Protein AF-A0A3E4LWY2-F1 (afdb_monomer_lite)

pLDDT: mean 90.83, std 10.51, range [44.03, 97.94]

Radius of gyration: 11.64 Å; chains: 1; bounding box: 30×20×29 Å

Secondary structure (DSSP, 8-state):
---HHHHHHHHHHHHHHHHHHTTS-GGGHHHHHHHHHHHTTT-HHHHHHHHHHHHHHHHHTT-

Foldseek 3Di:
DDDPVRVVVLVVLLVVLLVVLLPHDCPCSVVSLVVQCVVVVNDPVSNVSSVVSVVVSVVSVVD

Structure (mmCIF, N/CA/C/O backbone):
data_AF-A0A3E4LWY2-F1
#
_entry.id   AF-A0A3E4LWY2-F1
#
loop_
_atom_site.group_PDB
_atom_site.id
_atom_site.type_symbol
_atom_site.label_atom_id
_atom_site.label_alt_id
_atom_site.label_comp_id
_atom_site.label_asym_id
_atom_site.label_entity_id
_atom_site.label_seq_id
_atom_site.pdbx_PDB_ins_code
_atom_site.Cartn_x
_atom_site.Cartn_y
_atom_site.Cartn_z
_atom_site.occupancy
_atom_site.B_iso_or_equiv
_atom_site.auth_seq_id
_atom_site.auth_comp_id
_atom_site.auth_asym_id
_atom_site.auth_atom_id
_atom_site.pdbx_PDB_model_num
ATOM 1 N N . MET A 1 1 ? 10.341 -2.761 -15.949 1.00 69.75 1 MET A N 1
ATOM 2 C CA . MET A 1 1 ? 10.663 -3.896 -15.059 1.00 69.75 1 MET A CA 1
ATOM 3 C C . MET A 1 1 ? 11.449 -3.334 -13.888 1.00 69.75 1 MET A C 1
ATOM 5 O O . MET A 1 1 ? 12.434 -2.639 -14.121 1.00 69.75 1 MET A O 1
ATOM 9 N N . MET A 1 2 ? 10.942 -3.518 -12.672 1.00 84.94 2 MET A N 1
ATOM 10 C CA . MET A 1 2 ? 11.452 -2.859 -11.469 1.00 84.94 2 MET A CA 1
ATOM 11 C C . MET A 1 2 ? 12.842 -3.396 -11.083 1.00 84.94 2 MET A C 1
ATOM 13 O O . MET A 1 2 ? 13.101 -4.594 -11.190 1.00 84.94 2 MET A O 1
ATOM 17 N N . GLY A 1 3 ? 13.755 -2.519 -10.659 1.00 93.19 3 GLY A N 1
ATOM 18 C CA . GLY A 1 3 ? 15.094 -2.934 -10.224 1.00 93.19 3 GLY A CA 1
ATOM 19 C C . GLY A 1 3 ? 15.095 -3.524 -8.808 1.00 93.19 3 GLY A C 1
ATOM 20 O O . GLY A 1 3 ? 14.246 -3.175 -7.993 1.00 93.19 3 GLY A O 1
ATOM 21 N N . TYR A 1 4 ? 16.098 -4.342 -8.465 1.00 92.75 4 TYR A N 1
ATOM 22 C CA . TYR A 1 4 ? 16.208 -4.990 -7.142 1.00 92.75 4 TYR A CA 1
ATOM 23 C C . TYR A 1 4 ? 16.053 -4.017 -5.960 1.00 92.75 4 TYR A C 1
ATOM 25 O O . TYR A 1 4 ? 15.299 -4.277 -5.026 1.00 92.75 4 TYR A O 1
ATOM 33 N N . ARG A 1 5 ? 16.724 -2.858 -6.013 1.00 94.69 5 ARG A N 1
ATOM 34 C CA . ARG A 1 5 ? 16.645 -1.849 -4.943 1.00 94.69 5 ARG A CA 1
ATOM 35 C C . ARG A 1 5 ? 15.230 -1.276 -4.791 1.00 94.69 5 ARG A C 1
ATOM 37 O O . ARG A 1 5 ? 14.791 -1.044 -3.671 1.00 94.69 5 ARG A O 1
ATOM 44 N N . GLN A 1 6 ? 14.535 -1.051 -5.904 1.00 95.06 6 GLN A N 1
ATOM 45 C CA . GLN A 1 6 ? 13.153 -0.570 -5.893 1.00 95.06 6 GLN A CA 1
ATOM 46 C C . GLN A 1 6 ? 12.204 -1.647 -5.362 1.00 95.06 6 GLN A C 1
ATOM 48 O O . GLN A 1 6 ? 11.361 -1.328 -4.536 1.00 95.06 6 GLN A O 1
ATOM 53 N N . MET A 1 7 ? 12.403 -2.912 -5.746 1.00 95.88 7 MET A N 1
ATOM 54 C CA . MET A 1 7 ? 11.618 -4.035 -5.227 1.00 95.88 7 MET A CA 1
ATOM 55 C C . MET A 1 7 ? 11.788 -4.199 -3.711 1.00 95.88 7 MET A C 1
ATOM 57 O O . MET A 1 7 ? 10.808 -4.326 -2.988 1.00 95.88 7 MET A O 1
ATOM 61 N N . HIS A 1 8 ? 13.025 -4.131 -3.205 1.00 96.62 8 HIS A N 1
ATOM 62 C CA . HIS A 1 8 ? 13.281 -4.160 -1.763 1.00 96.62 8 HIS A CA 1
ATOM 63 C C . HIS A 1 8 ? 12.559 -3.012 -1.043 1.00 96.62 8 HIS A C 1
ATOM 65 O O . HIS A 1 8 ? 11.933 -3.222 -0.006 1.00 96.62 8 HIS A O 1
ATOM 71 N N . GLN A 1 9 ? 12.623 -1.798 -1.598 1.00 97.56 9 GLN A N 1
ATOM 72 C CA . GLN A 1 9 ? 11.937 -0.650 -1.014 1.00 97.56 9 GLN A CA 1
ATOM 73 C C . GLN A 1 9 ? 10.415 -0.823 -1.033 1.00 97.56 9 GLN A C 1
ATOM 75 O O . GLN A 1 9 ? 9.773 -0.490 -0.039 1.00 97.56 9 GLN A O 1
ATOM 80 N N . LEU A 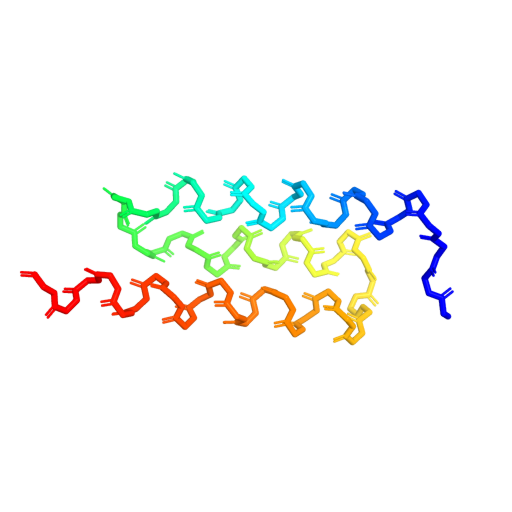1 10 ? 9.860 -1.386 -2.112 1.00 97.38 10 LEU A N 1
ATOM 81 C CA . LEU A 1 10 ? 8.439 -1.691 -2.220 1.00 97.38 10 LEU A CA 1
ATOM 82 C C . LEU A 1 10 ? 8.030 -2.644 -1.101 1.00 97.38 10 LEU A C 1
ATOM 84 O O . LEU A 1 10 ? 7.151 -2.286 -0.326 1.00 97.38 10 LEU A O 1
ATOM 88 N N . CYS A 1 11 ? 8.726 -3.775 -0.935 1.00 96.81 11 CYS A N 1
ATOM 89 C CA . CYS A 1 11 ? 8.463 -4.722 0.152 1.00 96.81 11 CYS A CA 1
ATOM 90 C C . CYS A 1 11 ? 8.448 -4.042 1.530 1.00 96.81 11 CYS A C 1
ATOM 92 O O . CYS A 1 11 ? 7.554 -4.294 2.335 1.00 96.81 11 CYS A O 1
ATOM 94 N N . CYS A 1 12 ? 9.410 -3.156 1.806 1.00 97.94 12 CYS A N 1
ATOM 95 C CA . CYS A 1 12 ? 9.430 -2.409 3.063 1.00 97.94 12 CYS A CA 1
ATOM 96 C C . CYS A 1 12 ? 8.241 -1.449 3.206 1.00 97.94 12 CYS A C 1
ATOM 98 O O . CYS A 1 12 ? 7.728 -1.282 4.311 1.00 97.94 12 CYS A O 1
ATOM 100 N N . ASP A 1 13 ? 7.830 -0.786 2.126 1.00 97.75 13 ASP A N 1
ATOM 101 C CA . ASP A 1 13 ? 6.741 0.188 2.158 1.00 97.75 13 ASP A CA 1
ATOM 102 C C . ASP A 1 13 ? 5.381 -0.492 2.366 1.00 97.75 13 ASP A C 1
ATOM 104 O O . ASP A 1 13 ? 4.638 -0.071 3.251 1.00 97.75 13 ASP A O 1
ATOM 108 N N . VAL A 1 14 ? 5.075 -1.573 1.634 1.00 96.94 14 VAL A N 1
ATOM 109 C CA . VAL A 1 14 ? 3.833 -2.342 1.856 1.00 96.94 14 VAL A CA 1
ATOM 110 C C . VAL A 1 14 ? 3.820 -3.051 3.209 1.00 96.94 14 VAL A C 1
ATOM 112 O O . VAL A 1 14 ? 2.769 -3.127 3.838 1.00 96.94 14 VAL A O 1
ATOM 115 N N . TRP A 1 15 ? 4.971 -3.488 3.729 1.00 96.56 15 TRP A N 1
ATOM 116 C CA . TRP A 1 15 ? 5.038 -4.008 5.098 1.00 96.56 15 TRP A CA 1
ATOM 117 C C . TRP A 1 15 ? 4.675 -2.941 6.140 1.00 96.56 15 TRP A C 1
ATOM 119 O O . TRP A 1 15 ? 3.896 -3.198 7.055 1.00 96.56 15 TRP A O 1
ATOM 129 N N . LYS A 1 16 ? 5.185 -1.714 5.983 1.00 95.88 16 LYS A N 1
ATOM 130 C CA . LYS A 1 16 ? 4.812 -0.590 6.857 1.00 95.88 16 LYS A CA 1
ATOM 131 C C . LYS A 1 16 ? 3.342 -0.207 6.708 1.00 95.88 16 LYS A C 1
ATOM 133 O O . LYS A 1 16 ? 2.734 0.182 7.701 1.00 95.88 16 LYS A O 1
ATOM 138 N N . LEU A 1 17 ? 2.790 -0.308 5.496 1.00 95.50 17 LEU A N 1
ATOM 139 C CA . LEU A 1 17 ? 1.363 -0.112 5.249 1.00 95.50 17 LEU A CA 1
ATOM 140 C C . LEU A 1 17 ? 0.548 -1.112 6.076 1.00 95.50 17 LEU A C 1
ATOM 142 O O . LEU A 1 17 ? -0.263 -0.690 6.892 1.00 95.50 17 LEU A O 1
ATOM 146 N N . TYR A 1 18 ? 0.843 -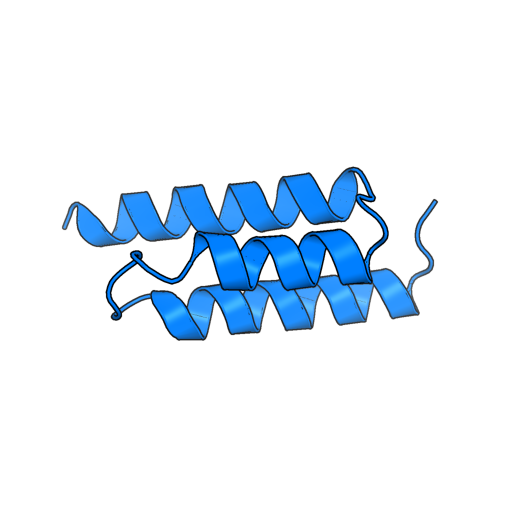2.408 5.953 1.00 94.62 18 TYR A N 1
ATOM 147 C CA . TYR A 1 18 ? 0.198 -3.456 6.745 1.00 94.62 18 TYR A CA 1
ATOM 148 C C . TYR A 1 18 ? 0.300 -3.182 8.251 1.00 94.62 18 TYR A C 1
ATOM 150 O O . TYR A 1 18 ? -0.713 -3.103 8.935 1.00 94.62 18 TYR A O 1
ATOM 158 N N . GLN A 1 19 ? 1.509 -2.949 8.774 1.00 93.62 19 GLN A N 1
ATOM 159 C CA . GLN A 1 19 ? 1.713 -2.703 10.207 1.00 93.62 19 GLN A CA 1
ATOM 160 C C . GLN A 1 19 ? 0.928 -1.500 10.734 1.00 93.62 19 GLN A C 1
ATOM 162 O O . GLN A 1 19 ? 0.500 -1.507 11.886 1.00 93.62 19 GLN A O 1
ATOM 167 N N . LYS A 1 20 ? 0.765 -0.459 9.913 1.00 92.56 20 LYS A N 1
ATOM 168 C CA . LYS A 1 20 ? 0.012 0.732 10.298 1.00 92.56 20 LYS A CA 1
ATOM 169 C C . LYS A 1 20 ? -1.477 0.425 10.470 1.00 92.56 20 LYS A C 1
ATOM 171 O O . LYS A 1 20 ? -2.083 0.976 11.379 1.00 92.56 20 LYS A O 1
ATOM 176 N N . PHE A 1 21 ? -2.036 -0.435 9.624 1.00 92.56 21 PHE A N 1
ATOM 177 C CA . PHE A 1 21 ? -3.478 -0.672 9.550 1.00 92.56 21 PHE A CA 1
ATOM 178 C C . PHE A 1 21 ? -3.938 -2.008 10.146 1.00 92.56 21 PHE A C 1
ATOM 180 O O . PHE A 1 21 ? -5.128 -2.204 10.313 1.00 92.56 21 PHE A O 1
ATOM 187 N N . PHE A 1 22 ? -3.026 -2.890 10.567 1.00 87.50 22 PHE A N 1
ATOM 188 C CA . PHE A 1 22 ? -3.352 -4.202 11.151 1.00 87.50 22 PHE A CA 1
ATOM 189 C C . PHE A 1 22 ? -4.233 -4.157 12.415 1.00 87.50 22 PHE A C 1
ATOM 191 O O . PHE A 1 22 ? -4.818 -5.163 12.795 1.00 87.50 22 PHE A O 1
ATOM 198 N N . GLN A 1 23 ? -4.300 -3.015 13.101 1.00 81.25 23 GLN A N 1
ATOM 199 C CA . GLN A 1 23 ? -5.129 -2.816 14.300 1.00 81.25 23 GLN A CA 1
ATOM 200 C C . GLN A 1 23 ? -5.794 -1.431 14.317 1.00 81.25 23 GLN A C 1
ATOM 202 O O . GLN A 1 23 ? -6.177 -0.940 15.379 1.00 81.25 23 GLN A O 1
ATOM 207 N N . GLN A 1 24 ? -5.836 -0.747 13.172 1.00 79.19 24 GLN A N 1
ATOM 208 C CA . GLN A 1 24 ? -6.381 0.605 13.056 1.00 79.19 24 GLN A CA 1
ATOM 209 C C . GLN A 1 24 ? -7.516 0.621 12.046 1.00 79.19 24 GLN A C 1
ATOM 211 O O . GLN A 1 24 ? -7.572 -0.220 11.157 1.00 79.19 24 GLN A O 1
ATOM 216 N N . ASP A 1 25 ? -8.374 1.628 12.173 1.00 75.81 25 ASP A N 1
ATOM 217 C CA . ASP A 1 25 ? -9.473 1.847 11.246 1.00 75.81 25 ASP A CA 1
ATOM 218 C C . ASP A 1 25 ? -8.967 2.027 9.803 1.00 75.81 25 ASP A C 1
ATOM 220 O O . ASP A 1 25 ? -8.000 2.759 9.538 1.00 75.81 25 ASP A O 1
ATOM 224 N N . LEU A 1 26 ? -9.624 1.340 8.869 1.00 83.25 26 LEU A N 1
ATOM 225 C CA . LEU A 1 26 ? -9.256 1.289 7.456 1.00 83.25 26 LEU A CA 1
ATOM 226 C C . LEU A 1 26 ? -9.691 2.540 6.682 1.00 83.25 26 LEU A C 1
ATOM 228 O O . LEU A 1 26 ? -9.331 2.671 5.512 1.00 83.25 26 LEU A O 1
ATOM 232 N N . GLU A 1 27 ? -10.384 3.496 7.315 1.00 84.50 27 GLU A N 1
ATOM 233 C CA . GLU A 1 27 ? -10.830 4.748 6.677 1.00 84.50 27 GLU A CA 1
ATOM 234 C C . GLU A 1 27 ? -9.712 5.483 5.916 1.00 84.50 27 GLU A C 1
ATOM 236 O O . GLU A 1 27 ? -9.952 6.064 4.860 1.00 84.50 27 GLU A O 1
ATOM 241 N N . LEU A 1 28 ? -8.471 5.433 6.417 1.00 88.44 28 LEU A N 1
ATOM 242 C CA . LEU A 1 28 ? -7.314 6.109 5.809 1.00 88.44 28 LEU A CA 1
ATOM 243 C C . LEU A 1 28 ? -6.392 5.170 5.016 1.00 88.44 28 LEU A C 1
ATOM 245 O O . LEU A 1 28 ? -5.299 5.582 4.606 1.00 88.44 28 LEU A O 1
ATOM 249 N N . PHE A 1 29 ? -6.787 3.908 4.828 1.00 92.44 29 PHE A N 1
ATOM 250 C CA . PHE A 1 29 ? -5.981 2.924 4.110 1.00 92.44 29 PHE A CA 1
ATOM 251 C C . PHE A 1 29 ? -5.819 3.312 2.640 1.00 92.44 29 P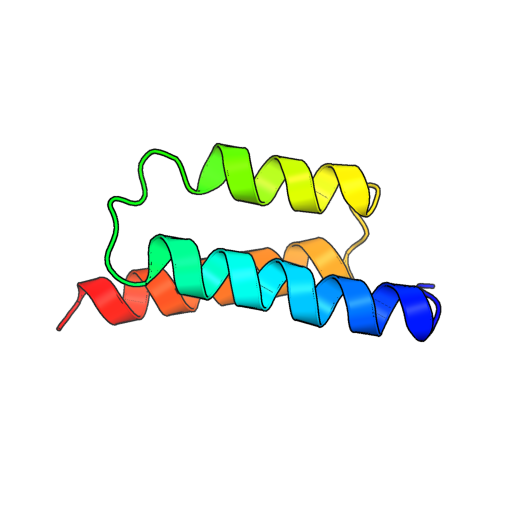HE A C 1
ATOM 253 O O . PHE A 1 29 ? -4.690 3.339 2.151 1.00 92.44 29 PHE A O 1
ATOM 260 N N . ALA A 1 30 ? -6.917 3.675 1.968 1.00 92.62 30 ALA A N 1
ATOM 261 C CA . ALA A 1 30 ? -6.921 4.031 0.549 1.00 92.62 30 ALA A CA 1
ATOM 262 C C . ALA A 1 30 ? -5.930 5.169 0.242 1.00 92.62 30 ALA A C 1
ATOM 264 O O . ALA A 1 30 ? -5.043 5.005 -0.590 1.00 92.62 30 ALA A O 1
ATOM 265 N N . ASP A 1 31 ? -5.965 6.257 1.015 1.00 94.44 31 ASP A N 1
ATOM 266 C CA . ASP A 1 31 ? -5.035 7.385 0.864 1.00 94.44 31 ASP A CA 1
ATOM 267 C C . ASP A 1 31 ? -3.561 6.991 1.063 1.00 94.44 31 ASP A C 1
ATOM 269 O O . ASP A 1 31 ? -2.647 7.569 0.466 1.00 94.44 31 ASP A O 1
ATOM 273 N N . ALA A 1 32 ? -3.291 6.052 1.973 1.00 94.69 32 ALA A N 1
ATOM 274 C CA . ALA A 1 32 ? -1.937 5.575 2.232 1.00 94.69 32 ALA A CA 1
ATOM 275 C C . ALA A 1 32 ? -1.453 4.610 1.139 1.00 94.69 32 ALA A C 1
ATOM 277 O O . ALA A 1 32 ? -0.282 4.665 0.758 1.00 94.69 32 ALA A O 1
ATOM 278 N N . ALA A 1 33 ? -2.349 3.766 0.632 1.00 95.50 33 ALA A N 1
ATOM 279 C CA . ALA A 1 33 ? -2.124 2.870 -0.490 1.00 95.50 33 ALA A CA 1
ATOM 280 C C . ALA A 1 33 ? -1.848 3.654 -1.784 1.00 95.50 33 ALA A C 1
ATOM 282 O O . ALA A 1 33 ? -0.840 3.389 -2.444 1.00 95.50 33 ALA A O 1
ATOM 283 N N . ASP A 1 34 ? -2.645 4.683 -2.080 1.00 96.25 34 ASP A N 1
ATOM 284 C CA . ASP A 1 34 ? -2.485 5.533 -3.266 1.00 96.25 34 ASP A CA 1
ATOM 285 C C . ASP A 1 34 ? -1.123 6.230 -3.287 1.00 96.25 34 ASP A C 1
ATOM 287 O O . ASP A 1 34 ? -0.431 6.219 -4.303 1.00 96.25 34 ASP A O 1
ATOM 291 N N . LYS A 1 35 ? -0.643 6.728 -2.141 1.00 96.94 35 LYS A N 1
ATOM 292 C CA . LYS A 1 35 ? 0.708 7.316 -2.039 1.00 96.94 35 LYS A CA 1
ATOM 293 C C . LYS A 1 35 ? 1.815 6.324 -2.389 1.00 96.94 35 LYS A C 1
ATOM 295 O O . LYS A 1 35 ? 2.853 6.719 -2.927 1.00 96.94 35 LYS A O 1
ATOM 300 N N . ILE A 1 36 ? 1.636 5.043 -2.062 1.00 96.69 36 ILE A N 1
ATOM 301 C CA . ILE A 1 36 ? 2.587 3.997 -2.450 1.00 96.69 36 ILE A CA 1
ATOM 302 C C . ILE A 1 36 ? 2.451 3.725 -3.951 1.00 96.69 36 ILE A C 1
ATOM 304 O O . ILE A 1 36 ? 3.469 3.712 -4.642 1.00 96.69 36 ILE A O 1
ATOM 308 N N . ALA A 1 37 ? 1.235 3.589 -4.483 1.00 96.62 37 ALA A N 1
ATOM 309 C CA . ALA A 1 37 ? 1.013 3.388 -5.916 1.00 96.62 37 ALA A CA 1
ATOM 310 C C . ALA A 1 37 ? 1.645 4.516 -6.758 1.00 96.62 37 ALA A C 1
ATOM 312 O O . ALA A 1 37 ? 2.424 4.240 -7.675 1.00 96.62 37 ALA A O 1
ATOM 313 N N . GLU A 1 38 ? 1.431 5.778 -6.379 1.00 97.38 38 GLU A N 1
ATOM 314 C CA . GLU A 1 38 ? 2.034 6.951 -7.022 1.00 97.38 38 GLU A CA 1
ATOM 315 C C . GLU A 1 38 ? 3.567 6.939 -6.939 1.00 97.38 38 GLU A C 1
ATOM 317 O O . GLU A 1 38 ? 4.250 7.161 -7.945 1.00 97.38 38 GLU A O 1
ATOM 322 N N . LYS A 1 39 ? 4.138 6.617 -5.766 1.00 96.81 39 LYS A N 1
ATOM 323 C CA . LYS A 1 39 ? 5.598 6.512 -5.571 1.00 96.81 39 LYS A CA 1
ATOM 324 C C . LYS A 1 39 ? 6.237 5.524 -6.550 1.00 96.81 39 LYS A C 1
ATOM 326 O O . LYS A 1 39 ? 7.348 5.767 -7.031 1.00 96.81 39 LYS A O 1
ATOM 331 N N . TYR A 1 40 ? 5.543 4.428 -6.851 1.00 96.69 40 TYR A N 1
ATOM 332 C CA . TYR A 1 40 ? 5.988 3.406 -7.799 1.00 96.69 40 TYR A CA 1
ATOM 333 C C . TYR A 1 40 ? 5.425 3.597 -9.213 1.00 96.69 40 TYR A C 1
ATOM 335 O O . TYR A 1 40 ? 5.617 2.724 -10.057 1.00 96.69 40 TYR A O 1
ATOM 343 N N . LYS A 1 41 ? 4.812 4.752 -9.506 1.00 96.00 41 LYS A N 1
ATOM 344 C CA . LYS A 1 41 ? 4.241 5.110 -10.814 1.00 96.00 41 LYS A CA 1
ATOM 345 C C . LYS A 1 41 ? 3.241 4.077 -11.338 1.00 96.00 41 LYS A C 1
ATOM 347 O O . LYS A 1 41 ? 3.275 3.759 -12.526 1.00 96.00 41 LYS A O 1
ATOM 352 N N . HIS A 1 42 ? 2.394 3.548 -10.456 1.00 94.50 42 HIS A N 1
ATOM 353 C CA . HIS A 1 42 ? 1.414 2.512 -10.794 1.00 94.50 42 HIS A CA 1
ATOM 354 C C . HIS A 1 42 ? 2.058 1.277 -11.447 1.00 94.50 42 HIS A C 1
ATOM 356 O O . HIS A 1 42 ? 1.524 0.688 -12.384 1.00 94.50 42 HIS A O 1
ATOM 362 N N . ASP A 1 43 ? 3.261 0.893 -10.996 1.00 96.25 43 ASP A N 1
ATOM 363 C CA . ASP A 1 43 ? 3.871 -0.351 -11.459 1.00 96.25 43 ASP A CA 1
ATOM 364 C C . ASP A 1 43 ? 2.970 -1.544 -11.071 1.00 96.25 43 ASP A C 1
ATOM 366 O O . ASP A 1 43 ? 2.585 -1.658 -9.901 1.00 96.25 43 ASP A O 1
ATOM 370 N N . PRO A 1 44 ? 2.671 -2.474 -12.000 1.00 95.94 44 PRO A N 1
ATOM 371 C CA . PRO A 1 44 ? 1.750 -3.581 -11.742 1.00 95.94 44 PRO A CA 1
ATOM 372 C C . PRO A 1 44 ? 2.141 -4.476 -10.562 1.00 95.94 44 PRO A C 1
ATOM 374 O O . PRO A 1 44 ? 1.286 -5.136 -9.973 1.00 95.94 44 PRO A O 1
ATOM 377 N N . VAL A 1 45 ? 3.432 -4.560 -10.223 1.00 95.75 45 VAL A N 1
ATOM 378 C CA . VAL A 1 45 ? 3.887 -5.329 -9.058 1.00 95.75 45 VAL A CA 1
ATOM 379 C C . VAL A 1 45 ? 3.534 -4.595 -7.767 1.00 95.75 45 VAL A C 1
ATOM 381 O O . VAL A 1 45 ? 3.088 -5.233 -6.817 1.00 95.75 45 VAL A O 1
ATOM 384 N N . ALA A 1 46 ? 3.684 -3.268 -7.737 1.00 96.75 46 ALA A N 1
ATOM 385 C CA . ALA A 1 46 ? 3.316 -2.459 -6.581 1.00 96.75 46 ALA A CA 1
ATOM 386 C C . ALA A 1 46 ? 1.814 -2.546 -6.295 1.00 96.75 46 ALA A C 1
ATOM 388 O O . ALA A 1 46 ? 1.436 -2.825 -5.160 1.00 96.75 46 ALA A O 1
ATOM 389 N N . GLU A 1 47 ? 0.973 -2.411 -7.322 1.00 96.88 47 GLU A N 1
ATOM 390 C CA . GLU A 1 47 ? -0.486 -2.512 -7.173 1.00 96.88 47 GLU A CA 1
ATOM 391 C C . GLU A 1 47 ? -0.917 -3.886 -6.648 1.00 96.88 47 GLU A C 1
ATOM 393 O O . GLU A 1 47 ? -1.712 -3.970 -5.715 1.00 96.88 47 GLU A O 1
ATOM 398 N N . LYS A 1 48 ? -0.325 -4.972 -7.164 1.00 97.50 48 LYS A N 1
ATOM 399 C CA . LYS A 1 48 ? -0.598 -6.330 -6.664 1.00 97.50 48 LYS A CA 1
ATOM 400 C C . LYS A 1 48 ? -0.194 -6.520 -5.205 1.00 9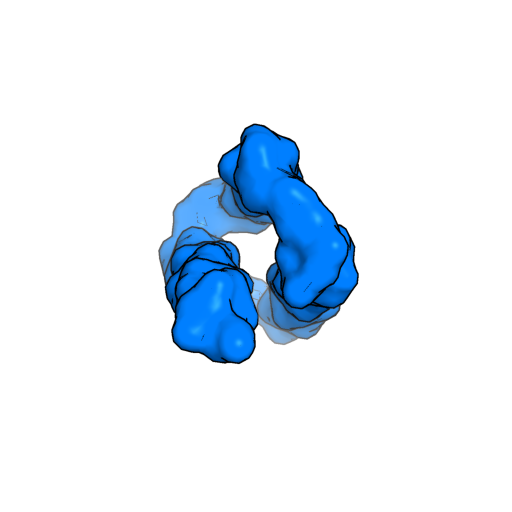7.50 48 LYS A C 1
ATOM 402 O O . LYS A 1 48 ? -0.901 -7.195 -4.467 1.00 97.50 48 LYS A O 1
ATOM 407 N N . MET A 1 49 ? 0.938 -5.956 -4.785 1.00 97.56 49 MET A N 1
ATOM 408 C CA . MET A 1 49 ? 1.377 -6.058 -3.392 1.00 97.56 49 MET A CA 1
ATOM 409 C C . MET A 1 49 ? 0.504 -5.225 -2.450 1.00 97.56 49 MET A C 1
ATOM 411 O O . MET A 1 49 ? 0.227 -5.670 -1.342 1.00 97.56 49 MET A O 1
ATOM 415 N N . ILE A 1 50 ? 0.059 -4.043 -2.882 1.00 97.00 50 ILE A N 1
ATOM 416 C CA . ILE A 1 50 ? -0.884 -3.210 -2.125 1.00 97.00 50 ILE A CA 1
ATOM 417 C C . ILE A 1 50 ? -2.220 -3.944 -1.958 1.00 97.00 50 ILE A C 1
ATOM 419 O O . ILE A 1 50 ? -2.736 -4.007 -0.845 1.00 97.00 50 ILE A O 1
ATOM 423 N N . LEU A 1 51 ? -2.739 -4.549 -3.033 1.00 96.38 51 LEU A N 1
ATOM 424 C CA . LEU A 1 51 ? -3.968 -5.341 -2.989 1.00 96.38 51 LEU A CA 1
ATOM 425 C C . LEU A 1 51 ? -3.841 -6.531 -2.029 1.00 96.38 51 LEU A C 1
ATOM 427 O O . LEU A 1 51 ? -4.714 -6.729 -1.195 1.00 96.38 51 LEU A O 1
ATOM 431 N N . ALA A 1 52 ? -2.725 -7.263 -2.080 1.00 96.56 52 ALA A N 1
ATOM 432 C CA . ALA A 1 52 ? -2.478 -8.371 -1.158 1.00 96.56 52 ALA A CA 1
ATOM 433 C C . ALA A 1 52 ? -2.457 -7.920 0.315 1.00 96.56 52 ALA A C 1
ATOM 435 O O . ALA A 1 52 ? -2.911 -8.648 1.191 1.00 96.56 52 ALA A O 1
ATOM 436 N N . VAL A 1 53 ? -1.950 -6.714 0.604 1.00 95.56 53 VAL A N 1
ATO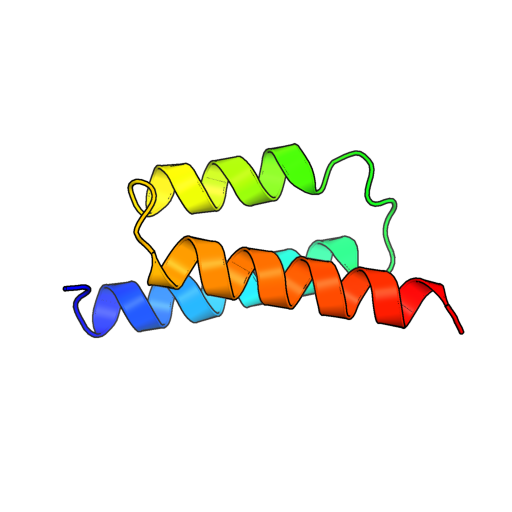M 437 C CA . VAL A 1 53 ? -2.028 -6.140 1.956 1.00 95.56 53 VAL A CA 1
ATOM 438 C C . VAL A 1 53 ? -3.474 -5.836 2.343 1.00 95.56 53 VAL A C 1
ATOM 440 O O . VAL A 1 53 ? -3.853 -6.142 3.468 1.00 95.56 53 VAL A O 1
ATOM 443 N N . ALA A 1 54 ? -4.272 -5.258 1.442 1.00 93.88 54 ALA A N 1
ATOM 444 C CA . ALA A 1 54 ? -5.683 -4.972 1.705 1.00 93.88 54 ALA A CA 1
ATOM 445 C C . ALA A 1 54 ? -6.469 -6.255 2.026 1.00 93.88 54 ALA A C 1
ATOM 447 O O . ALA A 1 54 ? -7.141 -6.319 3.051 1.00 93.88 54 ALA A O 1
ATOM 448 N N . GLU A 1 55 ? -6.300 -7.301 1.210 1.00 93.06 55 GLU A N 1
ATOM 449 C CA . GLU A 1 55 ? -6.946 -8.606 1.408 1.00 93.06 55 GLU A CA 1
ATOM 450 C C . GLU A 1 55 ? -6.583 -9.233 2.766 1.00 93.06 55 GLU A C 1
ATOM 452 O O . GLU A 1 55 ? -7.441 -9.786 3.452 1.00 93.06 55 GLU A O 1
ATOM 457 N N . GLU A 1 56 ? -5.320 -9.142 3.190 1.00 91.88 56 GLU A N 1
ATOM 458 C CA . GLU A 1 56 ? -4.894 -9.681 4.488 1.00 91.88 56 GLU A CA 1
ATOM 459 C C . GLU A 1 56 ? -5.413 -8.859 5.676 1.00 91.88 56 GLU A C 1
ATOM 461 O O . GLU A 1 56 ? -5.729 -9.434 6.718 1.00 91.88 56 GLU A O 1
ATOM 466 N N . LEU A 1 57 ? -5.549 -7.538 5.532 1.00 91.12 57 LEU A N 1
ATOM 467 C CA . LEU A 1 57 ? -6.162 -6.693 6.561 1.00 91.12 57 LEU A CA 1
ATOM 468 C C . LEU A 1 57 ? -7.655 -7.007 6.726 1.00 91.12 57 LEU A C 1
ATOM 470 O O . LEU A 1 57 ? -8.112 -7.201 7.849 1.00 91.12 57 LEU A O 1
ATOM 474 N N . GLU A 1 58 ? -8.393 -7.163 5.623 1.00 87.38 58 GLU A N 1
ATOM 475 C CA . GLU A 1 58 ? -9.811 -7.554 5.653 1.00 87.38 58 GLU A CA 1
ATOM 476 C C . GLU A 1 58 ? -10.024 -8.940 6.289 1.00 87.38 58 GLU A C 1
ATOM 478 O O . GLU A 1 58 ? -10.986 -9.154 7.031 1.00 87.38 58 GLU A O 1
ATOM 483 N N . ARG A 1 59 ? -9.105 -9.888 6.048 1.00 84.50 59 ARG A N 1
ATOM 484 C CA . ARG A 1 59 ? -9.113 -11.206 6.711 1.00 84.50 59 ARG A CA 1
ATOM 485 C C . ARG A 1 59 ? -8.837 -11.123 8.213 1.00 84.50 59 ARG A C 1
ATOM 487 O O . ARG A 1 59 ? -9.320 -11.977 8.953 1.00 84.50 59 ARG A O 1
ATOM 494 N N . GLY A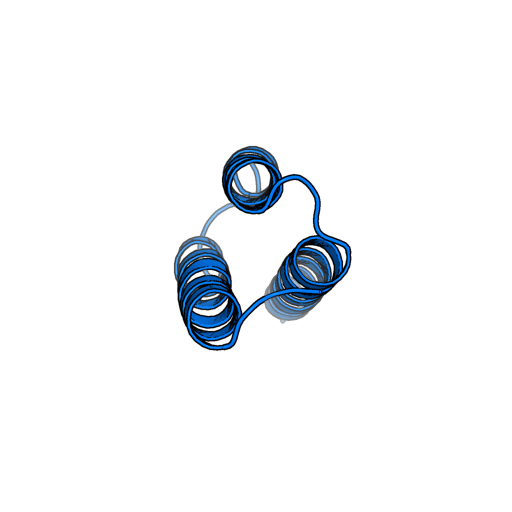 1 60 ? -8.044 -10.146 8.651 1.00 71.44 60 GLY A N 1
ATOM 495 C CA . GLY A 1 60 ? -7.725 -9.912 10.061 1.00 71.44 60 GLY A CA 1
ATOM 496 C C . GLY A 1 60 ? -8.901 -9.349 10.863 1.00 71.44 60 GLY A C 1
ATOM 497 O O . GLY A 1 60 ? -9.085 -9.749 12.007 1.00 71.44 60 GLY A O 1
ATOM 498 N N . ASP A 1 61 ? -9.730 -8.504 10.246 1.00 58.50 61 ASP A N 1
ATOM 499 C CA . ASP A 1 61 ? -10.928 -7.908 10.864 1.00 58.50 61 ASP A CA 1
ATOM 500 C C . ASP A 1 61 ? -12.077 -8.912 11.089 1.00 58.50 61 ASP A C 1
ATOM 502 O O . ASP A 1 61 ? -13.044 -8.621 11.792 1.00 58.50 61 ASP A O 1
ATOM 506 N N . THR A 1 62 ? -12.005 -10.108 10.493 1.00 58.34 62 THR A N 1
ATOM 507 C CA . THR A 1 62 ? -13.067 -11.128 10.571 1.00 58.34 62 THR A CA 1
ATOM 508 C C . THR A 1 62 ? -12.905 -12.139 11.721 1.00 58.34 62 THR A C 1
ATOM 510 O O . THR A 1 62 ? -13.591 -13.168 11.725 1.00 58.34 62 THR A O 1
ATOM 513 N N . HIS A 1 63 ? -12.014 -11.903 12.691 1.00 44.03 63 HIS A N 1
ATOM 514 C CA . HIS A 1 63 ? -11.770 -12.771 13.862 1.00 44.03 63 HIS A CA 1
ATOM 515 C C . HIS A 1 63 ? -11.918 -12.021 15.187 1.00 44.03 63 HIS A C 1
ATOM 517 O O . HIS A 1 63 ? -12.425 -12.656 16.141 1.00 44.03 63 HIS A O 1
#

Organism: NCBI:txid46228

Sequence (63 aa):
MMGYRQMHQLCCDVWKLYQKFFQQDLELFADAADKIAEKYKHDPVAEKMILAVAEELERGDTH